Protein AF-A0A7X8DHR1-F1 (afdb_monomer_lite)

Radius of gyration: 17.08 Å; chains: 1; bounding box: 37×37×47 Å

Structure (mmCIF, N/CA/C/O backbone):
data_AF-A0A7X8DHR1-F1
#
_entry.id   AF-A0A7X8DHR1-F1
#
loop_
_atom_site.group_PDB
_atom_site.id
_atom_site.type_symbol
_atom_site.label_atom_id
_atom_site.label_alt_id
_atom_site.label_comp_id
_atom_site.label_asym_id
_atom_site.label_entity_id
_atom_site.label_seq_id
_atom_site.pdbx_PDB_ins_code
_atom_site.Cartn_x
_atom_site.Cartn_y
_atom_site.Cartn_z
_atom_site.occupancy
_atom_site.B_iso_or_equiv
_atom_site.auth_seq_id
_atom_site.auth_comp_id
_atom_site.auth_asym_id
_atom_site.auth_atom_id
_atom_site.pdbx_PDB_model_num
ATOM 1 N N . MET A 1 1 ? -16.867 1.003 23.645 1.00 51.78 1 MET A N 1
ATOM 2 C CA . MET A 1 1 ? -16.605 -0.389 23.219 1.00 51.78 1 MET A CA 1
ATOM 3 C C . MET A 1 1 ? -15.273 -0.806 23.824 1.00 51.78 1 MET A C 1
ATOM 5 O O . MET A 1 1 ? -14.310 -0.065 23.687 1.00 51.78 1 MET A O 1
ATOM 9 N N . ARG A 1 2 ? -15.231 -1.893 24.604 1.00 53.75 2 ARG A N 1
ATOM 10 C CA . ARG A 1 2 ? -13.997 -2.380 25.245 1.00 53.75 2 ARG A CA 1
ATOM 11 C C . ARG A 1 2 ? -13.163 -3.045 24.141 1.00 53.75 2 ARG A C 1
ATOM 13 O O . ARG A 1 2 ? -13.585 -4.068 23.616 1.00 53.75 2 ARG A O 1
ATOM 20 N N . ASN A 1 3 ? -12.045 -2.438 23.736 1.00 61.38 3 ASN A N 1
ATOM 21 C CA . ASN A 1 3 ? -11.184 -2.977 22.678 1.00 61.38 3 ASN A CA 1
ATOM 22 C C . ASN A 1 3 ? -10.513 -4.265 23.162 1.00 61.38 3 ASN A C 1
ATOM 24 O O . ASN A 1 3 ? -9.449 -4.227 23.773 1.00 61.38 3 ASN A O 1
ATOM 28 N N . VAL A 1 4 ? -11.136 -5.409 22.885 1.00 64.69 4 VAL A N 1
ATOM 29 C CA . VAL A 1 4 ? -10.635 -6.738 23.273 1.00 64.69 4 VAL A CA 1
ATOM 30 C C . VAL A 1 4 ? -9.245 -7.006 22.665 1.00 64.69 4 VAL A C 1
ATOM 32 O O . VAL A 1 4 ? -8.397 -7.643 23.289 1.00 64.69 4 VAL A O 1
ATOM 35 N N . PHE A 1 5 ? -8.961 -6.403 21.506 1.00 60.59 5 PHE A N 1
ATOM 36 C CA . PHE A 1 5 ? -7.660 -6.437 20.830 1.00 60.59 5 PHE A CA 1
ATOM 37 C C . PHE A 1 5 ? -6.562 -5.576 21.485 1.00 60.59 5 PHE A C 1
ATOM 39 O O . PHE A 1 5 ? -5.390 -5.791 21.202 1.00 60.59 5 PHE A O 1
ATOM 46 N N . ALA A 1 6 ? -6.901 -4.637 22.380 1.00 65.38 6 ALA A N 1
ATOM 47 C CA . ALA A 1 6 ? -5.923 -3.784 23.075 1.00 65.38 6 ALA A CA 1
ATOM 48 C C . ALA A 1 6 ? -5.381 -4.410 24.377 1.00 65.38 6 ALA A C 1
ATOM 50 O O . ALA A 1 6 ? -4.590 -3.799 25.095 1.00 65.38 6 ALA A O 1
ATOM 51 N N . THR A 1 7 ? -5.810 -5.629 24.707 1.00 81.12 7 THR A N 1
ATOM 52 C CA . THR A 1 7 ? -5.303 -6.393 25.854 1.00 81.12 7 THR A CA 1
ATOM 53 C C . THR A 1 7 ? -3.904 -6.941 25.541 1.00 81.12 7 THR A C 1
ATOM 55 O O . THR A 1 7 ? -3.625 -7.253 24.387 1.00 81.12 7 THR A O 1
ATOM 58 N N . LYS A 1 8 ? -3.033 -7.142 26.545 1.00 81.06 8 LYS A N 1
ATOM 59 C CA . LYS A 1 8 ? -1.665 -7.688 26.350 1.00 81.06 8 LYS A CA 1
ATOM 60 C C . LYS A 1 8 ? -1.637 -8.949 25.473 1.00 81.06 8 LYS A C 1
ATOM 62 O O . LYS A 1 8 ? -0.854 -9.031 24.535 1.00 81.06 8 LYS A O 1
ATOM 67 N N . TRP A 1 9 ? -2.553 -9.882 25.727 1.00 82.44 9 TRP A N 1
ATOM 68 C CA . TRP A 1 9 ? -2.725 -11.094 24.920 1.00 82.44 9 TRP A CA 1
ATOM 69 C C . TRP A 1 9 ? -3.269 -10.824 23.510 1.00 82.44 9 TRP A C 1
ATOM 71 O O . TRP A 1 9 ? -2.851 -11.480 22.562 1.00 82.44 9 TRP A O 1
ATOM 81 N N . GLY A 1 10 ? -4.149 -9.831 23.350 1.00 81.56 10 GLY A N 1
ATOM 82 C CA . GLY A 1 10 ? -4.677 -9.418 22.047 1.00 81.56 10 GLY A CA 1
ATOM 83 C C . GLY A 1 10 ? -3.593 -8.849 21.131 1.00 81.56 10 GLY A C 1
ATOM 84 O O . GLY A 1 10 ? -3.518 -9.233 19.968 1.00 81.56 10 GLY A O 1
ATOM 85 N N . ILE A 1 11 ? -2.695 -8.019 21.670 1.00 84.69 11 ILE A N 1
ATOM 86 C CA . ILE A 1 11 ? -1.562 -7.452 20.920 1.00 84.69 11 ILE A CA 1
ATOM 87 C C . ILE A 1 11 ? -0.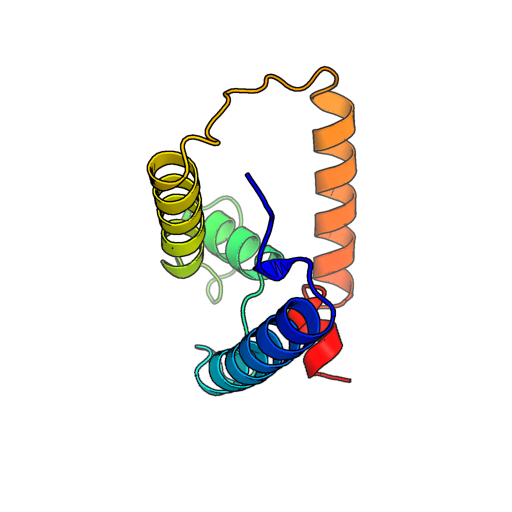610 -8.562 20.449 1.00 84.69 11 ILE A C 1
ATOM 89 O O . ILE A 1 11 ? -0.187 -8.551 19.295 1.00 84.69 11 ILE A O 1
ATOM 93 N N . ILE A 1 12 ? -0.312 -9.542 21.311 1.00 85.31 12 ILE A N 1
ATOM 94 C CA . ILE A 1 12 ? 0.571 -10.672 20.975 1.00 85.31 12 ILE A CA 1
ATOM 95 C C . ILE A 1 12 ? -0.030 -11.519 19.847 1.00 85.31 12 ILE A C 1
ATOM 97 O O . ILE A 1 12 ? 0.655 -11.808 18.869 1.00 85.31 12 ILE A O 1
ATOM 101 N N . ILE A 1 13 ? -1.315 -11.875 19.943 1.00 87.06 13 ILE A N 1
ATOM 102 C CA . ILE A 1 13 ? -1.996 -12.681 18.919 1.00 87.06 13 ILE A CA 1
ATOM 103 C C . ILE A 1 13 ? -2.026 -11.939 17.579 1.00 87.06 13 ILE A C 1
ATOM 105 O O . ILE A 1 13 ? -1.688 -12.520 16.551 1.00 87.06 13 ILE A O 1
ATOM 109 N N . VAL A 1 14 ? -2.371 -10.649 17.583 1.00 85.31 14 VAL A N 1
ATOM 110 C CA . VAL A 1 14 ? -2.388 -9.829 16.363 1.00 85.31 14 VAL A CA 1
ATOM 111 C C . VAL A 1 14 ? -0.987 -9.731 15.752 1.00 85.31 14 VAL A C 1
ATOM 113 O O . VAL A 1 14 ? -0.847 -9.886 14.542 1.00 85.31 14 VAL A O 1
ATOM 116 N N . GLY A 1 15 ? 0.054 -9.550 16.570 1.00 83.44 15 GLY A N 1
ATOM 117 C CA . GLY A 1 15 ? 1.443 -9.532 16.109 1.00 83.44 15 GLY A CA 1
ATOM 118 C C . GLY A 1 15 ? 1.868 -10.841 15.437 1.00 83.44 15 GLY A C 1
ATOM 119 O O . GLY A 1 15 ? 2.449 -10.807 14.354 1.00 83.44 15 GLY A O 1
ATOM 120 N N . ILE A 1 16 ? 1.518 -11.990 16.025 1.00 87.06 16 ILE A N 1
ATOM 121 C CA . ILE A 1 16 ? 1.803 -13.315 15.450 1.00 87.06 16 ILE A CA 1
ATOM 122 C C . ILE A 1 16 ? 1.063 -13.501 14.121 1.00 87.06 16 ILE A C 1
ATOM 124 O O . ILE A 1 16 ? 1.669 -13.904 13.131 1.00 87.06 16 ILE A O 1
ATOM 128 N N . VAL A 1 17 ? -0.230 -13.170 14.074 1.00 87.31 17 VAL A N 1
ATOM 129 C CA . VAL A 1 17 ? -1.043 -13.295 12.855 1.00 87.31 17 VAL A CA 1
ATOM 130 C C . VAL A 1 17 ? -0.482 -12.420 11.734 1.00 87.31 17 VAL A C 1
ATOM 132 O O . VAL A 1 17 ? -0.317 -12.897 10.613 1.00 87.31 17 VAL A O 1
ATOM 135 N N . ILE A 1 18 ? -0.136 -11.164 12.034 1.00 83.38 18 ILE A N 1
ATOM 136 C CA . ILE A 1 18 ? 0.457 -10.245 11.058 1.00 83.38 18 ILE A CA 1
ATOM 137 C C . ILE A 1 18 ? 1.825 -10.757 10.597 1.00 83.38 18 ILE A C 1
ATOM 139 O O . ILE A 1 18 ? 2.087 -10.743 9.399 1.00 83.38 18 ILE A O 1
ATOM 143 N N . GLY A 1 19 ? 2.675 -11.243 11.506 1.00 81.88 19 GLY A N 1
ATOM 144 C CA . GLY A 1 19 ? 4.005 -11.763 11.177 1.00 81.88 19 GLY A CA 1
ATOM 145 C C . GLY A 1 19 ? 3.975 -13.013 10.292 1.00 81.88 19 GLY A C 1
ATOM 146 O O . GLY A 1 19 ? 4.736 -13.102 9.331 1.00 81.88 19 GLY A O 1
ATOM 147 N N . ILE A 1 20 ? 3.061 -13.953 10.557 1.00 84.94 20 ILE A N 1
ATOM 148 C CA . ILE A 1 20 ? 2.877 -15.151 9.720 1.00 84.94 20 ILE A CA 1
ATOM 149 C C . ILE A 1 20 ? 2.309 -14.766 8.351 1.00 84.94 20 ILE A C 1
ATOM 151 O O . ILE A 1 20 ? 2.804 -15.218 7.322 1.00 84.94 20 ILE A O 1
ATOM 155 N N . MET A 1 21 ? 1.300 -13.892 8.316 1.00 80.19 21 MET A N 1
ATOM 156 C CA . MET A 1 21 ? 0.738 -13.404 7.054 1.00 80.19 21 MET A CA 1
ATOM 157 C C . MET A 1 21 ? 1.772 -12.641 6.219 1.00 80.19 21 MET A C 1
ATOM 159 O O . MET A 1 21 ? 1.779 -12.768 4.997 1.00 80.19 21 MET A O 1
ATOM 163 N N . ALA A 1 22 ? 2.660 -11.878 6.865 1.00 74.38 22 ALA A N 1
ATOM 164 C CA . ALA A 1 22 ? 3.735 -11.127 6.222 1.00 74.38 22 ALA A CA 1
ATOM 165 C C . ALA A 1 22 ? 4.669 -12.016 5.408 1.00 74.38 22 ALA A C 1
ATOM 167 O O . ALA A 1 22 ? 4.939 -11.730 4.239 1.00 74.38 22 ALA A O 1
ATOM 168 N N . SER A 1 23 ? 5.164 -13.077 6.044 1.00 76.94 23 SER A N 1
ATOM 169 C CA . SER A 1 23 ? 6.128 -13.996 5.453 1.00 76.94 23 SER A CA 1
ATOM 170 C C . SER A 1 23 ? 5.480 -14.853 4.369 1.00 76.94 23 SER A C 1
ATOM 172 O O . SER A 1 23 ? 6.061 -15.008 3.293 1.00 76.94 23 SER A O 1
ATOM 174 N N . LEU A 1 24 ? 4.244 -15.319 4.587 1.00 77.31 24 LEU A N 1
ATOM 175 C CA . LEU A 1 24 ? 3.503 -16.083 3.581 1.00 77.31 24 LEU A CA 1
ATOM 176 C C . LEU A 1 24 ? 3.247 -15.264 2.309 1.00 77.31 24 LEU A C 1
ATOM 178 O O . LEU A 1 24 ? 3.461 -15.760 1.205 1.00 77.31 24 LEU A O 1
ATOM 182 N N . LEU A 1 25 ? 2.835 -13.997 2.442 1.00 73.12 25 LEU A N 1
ATOM 183 C CA . LEU A 1 25 ? 2.578 -13.140 1.278 1.00 73.12 25 LEU A CA 1
ATOM 184 C C . LEU A 1 25 ? 3.847 -12.761 0.514 1.00 73.12 25 LEU A C 1
ATOM 186 O O . LEU A 1 25 ? 3.782 -12.528 -0.689 1.00 73.12 25 LEU A O 1
ATOM 190 N N . GLN A 1 26 ? 4.993 -12.686 1.190 1.00 69.88 26 GLN A N 1
ATOM 191 C CA . GLN A 1 26 ? 6.283 -12.477 0.533 1.00 69.88 26 GLN A CA 1
ATOM 192 C C . GLN A 1 26 ? 6.687 -13.713 -0.290 1.00 69.88 26 GLN A C 1
ATOM 194 O O . GLN A 1 26 ? 7.218 -13.565 -1.394 1.00 69.88 26 GLN A O 1
ATOM 199 N N . TYR A 1 27 ? 6.404 -14.917 0.226 1.00 69.25 27 TYR A N 1
ATOM 200 C CA . TYR A 1 27 ? 6.668 -16.186 -0.456 1.00 69.25 27 TYR A CA 1
ATOM 201 C C . TYR A 1 27 ? 5.748 -16.401 -1.667 1.00 69.25 27 TYR A C 1
ATOM 203 O O . TYR A 1 27 ? 6.216 -16.786 -2.734 1.00 69.25 27 TYR A O 1
ATOM 211 N N . TRP A 1 28 ? 4.457 -16.081 -1.536 1.00 70.75 28 TRP A N 1
ATOM 212 C CA . TRP A 1 28 ? 3.472 -16.151 -2.629 1.00 70.75 28 TRP A CA 1
ATOM 213 C C . TRP A 1 28 ? 3.397 -14.885 -3.498 1.00 70.75 28 TRP A C 1
ATOM 215 O O . TRP A 1 28 ? 2.511 -14.761 -4.344 1.00 70.75 28 TRP A O 1
ATOM 225 N N . GLY A 1 29 ? 4.312 -13.932 -3.310 1.00 67.25 29 GLY A N 1
ATOM 226 C CA . GLY A 1 29 ? 4.370 -12.711 -4.107 1.00 67.25 29 GLY A CA 1
ATOM 227 C C . GLY A 1 29 ? 4.698 -12.992 -5.578 1.00 67.25 29 GLY A C 1
ATOM 228 O O . GLY A 1 29 ? 5.544 -13.827 -5.888 1.00 67.25 29 GLY A O 1
ATOM 229 N N . ASN A 1 30 ? 4.048 -12.269 -6.495 1.00 61.94 30 ASN A N 1
ATOM 230 C CA . ASN A 1 30 ? 4.263 -12.375 -7.944 1.00 61.94 30 ASN A CA 1
ATOM 231 C C . ASN A 1 30 ? 4.844 -11.066 -8.517 1.00 61.94 30 ASN A C 1
ATOM 233 O O . ASN A 1 30 ? 4.058 -10.213 -8.928 1.00 61.94 30 ASN A O 1
ATOM 237 N N . PRO A 1 31 ? 6.168 -10.811 -8.532 1.00 69.06 31 PRO A N 1
ATOM 238 C CA . PRO A 1 31 ? 7.305 -11.741 -8.535 1.00 69.06 31 PRO A CA 1
ATOM 239 C C . PRO A 1 31 ? 7.769 -12.235 -7.156 1.00 69.06 31 PRO A C 1
ATOM 241 O O . PRO A 1 31 ? 7.546 -11.575 -6.141 1.00 69.06 31 PRO A O 1
ATOM 244 N N . ALA A 1 32 ? 8.471 -13.375 -7.138 1.00 59.94 32 ALA A N 1
ATOM 245 C CA . ALA A 1 32 ? 8.999 -13.990 -5.919 1.00 59.94 32 ALA A CA 1
ATOM 246 C C . ALA A 1 32 ? 9.862 -12.992 -5.121 1.00 59.94 32 ALA A C 1
ATOM 248 O O . ALA A 1 32 ? 10.696 -12.283 -5.691 1.00 59.94 32 ALA A O 1
ATOM 249 N N . ASN A 1 33 ? 9.659 -12.926 -3.799 1.00 63.22 33 ASN A N 1
ATOM 250 C CA . ASN A 1 33 ? 10.290 -11.956 -2.889 1.00 63.22 33 ASN A CA 1
ATOM 251 C C . ASN A 1 33 ? 9.808 -10.489 -3.046 1.00 63.22 33 ASN A C 1
ATOM 253 O O . ASN A 1 33 ? 10.474 -9.535 -2.625 1.00 63.22 33 ASN A O 1
ATOM 257 N N . MET A 1 34 ? 8.639 -10.289 -3.660 1.00 65.31 34 MET A N 1
ATOM 258 C CA . MET A 1 34 ? 7.917 -9.016 -3.696 1.00 65.31 34 MET A CA 1
ATOM 259 C C . MET A 1 34 ? 6.621 -9.161 -2.896 1.00 65.31 34 MET A C 1
ATOM 261 O O . MET A 1 34 ? 5.577 -9.484 -3.455 1.00 65.31 34 MET A O 1
ATOM 265 N N . GLY A 1 35 ? 6.682 -8.941 -1.578 1.00 65.88 35 GLY A N 1
ATOM 266 C CA . GLY A 1 35 ? 5.480 -8.833 -0.743 1.00 65.88 35 GLY A CA 1
ATOM 267 C C . GLY A 1 35 ? 4.658 -7.580 -1.062 1.00 65.88 35 GLY A C 1
ATOM 268 O O . GLY A 1 35 ? 4.817 -6.955 -2.113 1.00 65.88 35 GLY A O 1
ATOM 269 N N . ILE A 1 36 ? 3.779 -7.172 -0.140 1.00 71.75 36 ILE A N 1
ATOM 270 C CA . ILE A 1 36 ? 2.896 -6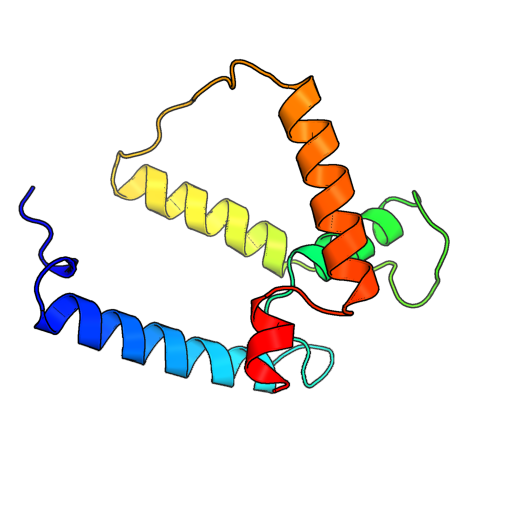.008 -0.335 1.00 71.75 36 ILE A CA 1
ATOM 271 C C . ILE A 1 36 ? 3.729 -4.722 -0.393 1.00 71.75 36 ILE A C 1
ATOM 273 O O . ILE A 1 36 ? 4.101 -4.139 0.628 1.00 71.75 36 ILE A O 1
ATOM 277 N N . CYS A 1 37 ? 4.015 -4.254 -1.606 1.00 77.06 37 CYS A N 1
ATOM 278 C CA . CYS A 1 37 ? 4.761 -3.028 -1.837 1.00 77.06 37 CYS A CA 1
ATOM 279 C C . CYS A 1 37 ? 3.889 -1.973 -2.496 1.00 77.06 37 CYS A C 1
ATOM 281 O O . CYS A 1 37 ? 3.865 -1.846 -3.716 1.00 77.06 37 CYS A O 1
ATOM 283 N N . VAL A 1 38 ? 3.222 -1.166 -1.669 1.00 79.69 38 VAL A N 1
ATOM 284 C CA . VAL A 1 38 ? 2.341 -0.089 -2.143 1.00 79.69 38 VAL A CA 1
ATOM 285 C C . VAL A 1 38 ? 3.088 0.898 -3.048 1.00 79.69 38 VAL A C 1
ATOM 287 O O . VAL A 1 38 ? 2.542 1.318 -4.060 1.00 79.69 38 VAL A O 1
ATOM 290 N N . ALA A 1 39 ? 4.358 1.202 -2.755 1.00 81.44 39 ALA A N 1
ATOM 291 C CA . ALA A 1 39 ? 5.180 2.071 -3.598 1.00 81.44 39 ALA A CA 1
ATOM 292 C C . ALA A 1 39 ? 5.438 1.465 -4.990 1.00 81.44 39 ALA A C 1
ATOM 294 O O . ALA A 1 39 ? 5.221 2.119 -6.006 1.00 81.44 39 ALA A O 1
ATOM 295 N N . CYS A 1 40 ? 5.852 0.196 -5.068 1.00 79.00 40 CYS A N 1
ATOM 296 C CA . CYS A 1 40 ? 6.058 -0.450 -6.364 1.00 79.00 40 CYS A CA 1
ATOM 297 C C . CYS A 1 40 ? 4.740 -0.663 -7.112 1.00 79.00 40 CYS A C 1
ATOM 299 O O . CYS A 1 40 ? 4.719 -0.487 -8.319 1.00 79.00 40 CYS A O 1
ATOM 301 N N . PHE A 1 41 ? 3.640 -0.969 -6.422 1.00 81.06 41 PHE A N 1
ATOM 302 C CA . PHE A 1 41 ? 2.336 -1.121 -7.067 1.00 81.06 41 PHE A CA 1
ATOM 303 C C . PHE A 1 41 ? 1.826 0.206 -7.624 1.00 81.06 41 PHE A C 1
ATOM 305 O O . PHE A 1 41 ? 1.315 0.234 -8.735 1.00 81.06 41 PHE A O 1
ATOM 312 N N . LEU A 1 42 ? 2.015 1.319 -6.908 1.00 83.69 42 LEU A N 1
ATOM 313 C CA . LEU A 1 42 ? 1.705 2.649 -7.434 1.00 83.69 42 LEU A CA 1
ATOM 314 C C . LEU A 1 42 ? 2.542 2.962 -8.673 1.00 83.69 42 LEU A C 1
ATOM 316 O O . LEU A 1 42 ? 1.987 3.433 -9.662 1.00 83.69 42 LEU A O 1
ATOM 320 N N . ARG A 1 43 ? 3.843 2.640 -8.661 1.00 83.94 43 ARG A N 1
ATOM 321 C CA . ARG A 1 43 ? 4.675 2.728 -9.865 1.00 83.94 43 ARG A CA 1
ATOM 322 C C . ARG A 1 43 ? 4.063 1.878 -10.980 1.00 83.94 43 ARG A C 1
ATOM 324 O O . ARG A 1 43 ? 3.760 2.425 -12.027 1.00 83.94 43 ARG A O 1
ATOM 331 N N . ASP A 1 44 ? 3.798 0.598 -10.759 1.00 82.44 44 ASP A N 1
ATOM 332 C CA . ASP A 1 44 ? 3.321 -0.295 -11.819 1.00 82.44 44 ASP A CA 1
ATOM 333 C C . ASP A 1 44 ? 1.947 0.152 -12.390 1.00 82.44 44 ASP A C 1
ATOM 335 O O . ASP A 1 44 ? 1.731 0.150 -13.604 1.00 82.44 44 ASP A O 1
ATOM 339 N N . ILE A 1 45 ? 1.057 0.687 -11.542 1.00 84.69 45 ILE A N 1
ATOM 340 C CA . ILE A 1 45 ? -0.212 1.314 -11.952 1.00 84.69 45 ILE A CA 1
ATOM 341 C C . ILE A 1 45 ? 0.038 2.567 -12.799 1.00 84.69 45 ILE A C 1
ATOM 343 O O . ILE A 1 45 ? -0.585 2.727 -13.846 1.00 84.69 45 ILE A O 1
ATOM 347 N N . THR A 1 46 ? 0.964 3.451 -12.407 1.00 84.94 46 THR A N 1
ATOM 348 C CA . THR A 1 46 ? 1.318 4.611 -13.249 1.00 84.94 46 THR A CA 1
ATOM 349 C C . THR A 1 46 ? 1.887 4.197 -14.608 1.00 84.94 46 THR A C 1
ATOM 351 O O . THR A 1 46 ? 1.733 4.931 -15.583 1.00 84.94 46 THR A O 1
ATOM 354 N N . GLY A 1 47 ? 2.508 3.019 -14.696 1.00 83.38 47 GLY A N 1
ATOM 355 C CA . GLY A 1 47 ? 2.989 2.433 -15.949 1.00 83.38 47 GLY A CA 1
ATOM 356 C C . GLY A 1 47 ? 1.847 1.930 -16.815 1.00 83.38 47 GLY A C 1
ATOM 357 O O . GLY A 1 47 ? 1.825 2.209 -18.013 1.00 83.38 47 GLY A O 1
ATOM 358 N N . ALA A 1 48 ? 0.865 1.265 -16.201 1.00 82.44 48 ALA A N 1
ATOM 359 C CA . ALA A 1 48 ? -0.366 0.832 -16.860 1.00 82.44 48 ALA A CA 1
ATOM 360 C C . ALA A 1 48 ? -1.216 2.018 -17.359 1.00 82.44 48 ALA A C 1
ATOM 362 O O . ALA A 1 48 ? -1.832 1.934 -18.416 1.00 82.44 48 ALA A O 1
ATOM 363 N N . LEU A 1 49 ? -1.201 3.145 -16.638 1.00 84.38 49 LEU A N 1
ATOM 364 C CA . LEU A 1 49 ? -1.852 4.400 -17.038 1.00 84.38 49 LEU A CA 1
ATOM 365 C C . LEU A 1 49 ? -1.067 5.188 -18.106 1.00 84.38 49 LEU A C 1
ATOM 367 O O . LEU A 1 49 ? -1.520 6.242 -18.543 1.00 84.38 49 LEU A O 1
ATOM 371 N N . GLY A 1 50 ? 0.112 4.711 -18.523 1.00 81.56 50 GLY A N 1
ATOM 372 C CA . GLY A 1 50 ? 0.917 5.334 -19.578 1.00 81.56 50 GLY A CA 1
ATOM 373 C C . GLY A 1 50 ? 1.704 6.578 -19.152 1.00 81.56 50 GLY A C 1
ATOM 374 O O . GLY A 1 50 ? 2.273 7.253 -20.008 1.00 81.56 50 GLY A O 1
ATOM 375 N N . LEU A 1 51 ? 1.784 6.871 -17.849 1.00 83.25 51 LEU A N 1
ATOM 376 C CA . LEU A 1 51 ? 2.539 8.015 -17.315 1.00 83.25 51 LEU A CA 1
ATOM 377 C C . LEU A 1 51 ? 4.059 7.794 -17.369 1.00 83.25 51 LEU A C 1
ATOM 379 O O . LEU A 1 51 ? 4.825 8.752 -17.318 1.00 83.25 51 LEU A O 1
ATOM 383 N N . HIS A 1 52 ? 4.506 6.544 -17.499 1.00 81.44 52 HIS A N 1
ATOM 384 C CA . HIS A 1 52 ? 5.893 6.206 -17.805 1.00 81.44 52 HIS A CA 1
ATOM 385 C C . HIS A 1 52 ? 5.961 4.968 -18.716 1.00 81.44 52 HIS A C 1
ATOM 387 O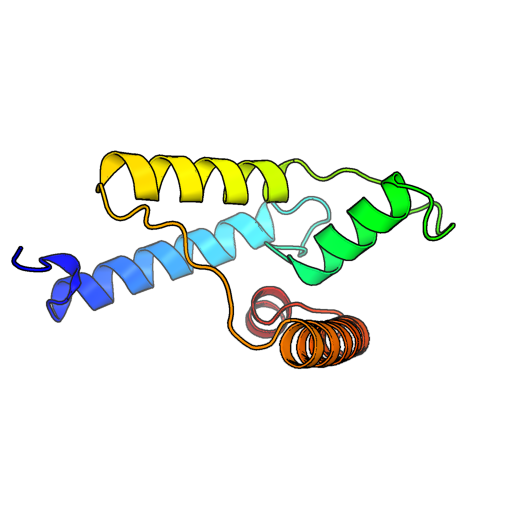 O . HIS A 1 52 ? 5.062 4.126 -18.708 1.00 81.44 52 HIS A O 1
ATOM 393 N N . ARG A 1 53 ? 7.021 4.859 -19.530 1.00 74.06 53 ARG A N 1
ATOM 394 C CA . ARG A 1 53 ? 7.151 3.848 -20.602 1.00 74.06 53 ARG A CA 1
ATOM 395 C C . ARG A 1 53 ? 8.195 2.767 -20.308 1.00 74.06 53 ARG A C 1
ATOM 397 O O . ARG A 1 53 ? 9.053 2.488 -21.139 1.00 74.06 53 ARG A O 1
ATOM 404 N N . ALA A 1 54 ? 8.141 2.168 -19.123 1.00 75.38 54 ALA A N 1
ATOM 405 C CA . ALA A 1 54 ? 8.989 1.023 -18.798 1.00 75.38 54 ALA A CA 1
ATOM 406 C C . ALA A 1 54 ? 8.200 -0.283 -19.039 1.00 75.38 54 ALA A C 1
ATOM 408 O O . ALA A 1 54 ? 7.268 -0.562 -18.287 1.00 75.38 54 ALA A O 1
ATOM 409 N N . PRO A 1 55 ? 8.543 -1.090 -20.061 1.00 65.50 55 PRO A N 1
ATOM 410 C CA . PRO A 1 55 ? 7.682 -2.168 -20.570 1.00 65.50 55 PRO A CA 1
ATOM 411 C C . PRO A 1 55 ? 7.435 -3.310 -19.572 1.00 65.50 55 PRO A C 1
ATOM 413 O O . PRO A 1 55 ? 6.429 -4.000 -19.663 1.00 65.50 55 PRO A O 1
ATOM 416 N N . VAL A 1 56 ? 8.322 -3.500 -18.590 1.00 69.62 56 VAL A N 1
ATOM 417 C CA . VAL A 1 56 ? 8.211 -4.571 -17.580 1.00 69.62 56 VAL A CA 1
ATOM 418 C C . VAL A 1 56 ? 7.221 -4.221 -16.456 1.00 69.62 56 VAL A C 1
ATOM 420 O O . VAL A 1 56 ? 6.769 -5.100 -15.732 1.00 69.62 56 VAL A O 1
ATOM 423 N N . VAL A 1 57 ? 6.871 -2.941 -16.287 1.00 67.88 57 VAL A N 1
ATOM 424 C CA . VAL A 1 57 ? 6.119 -2.426 -15.124 1.00 67.88 57 VAL A CA 1
ATOM 425 C C . VAL A 1 57 ? 4.798 -1.760 -15.523 1.00 67.88 57 VAL A C 1
ATOM 427 O O . VAL A 1 57 ? 4.316 -0.862 -14.846 1.00 67.88 57 VAL A O 1
ATOM 430 N N . GLN A 1 58 ? 4.184 -2.197 -16.623 1.00 74.75 58 GLN A N 1
ATOM 431 C CA . GLN A 1 58 ? 2.867 -1.718 -17.065 1.00 74.75 58 GLN A CA 1
ATOM 432 C C . GLN A 1 58 ? 1.766 -2.705 -16.678 1.00 74.75 58 GLN A C 1
ATOM 434 O O . GLN A 1 58 ? 1.065 -3.246 -17.529 1.00 74.75 58 GLN A O 1
ATOM 439 N N . TYR A 1 59 ? 1.637 -2.977 -15.381 1.00 74.88 59 TYR A N 1
ATOM 440 C CA . TYR A 1 59 ? 0.699 -3.973 -14.875 1.00 74.88 59 TYR A CA 1
ATOM 441 C C . TYR A 1 59 ? -0.206 -3.378 -13.802 1.00 74.88 59 TYR A C 1
ATOM 443 O O . TYR A 1 59 ? 0.259 -2.833 -12.798 1.00 74.88 59 TYR A O 1
ATOM 451 N N . LEU A 1 60 ? -1.518 -3.507 -14.007 1.00 74.69 60 LEU A N 1
ATOM 452 C CA . LEU A 1 60 ? -2.505 -3.115 -13.012 1.00 74.69 60 LEU A CA 1
ATOM 453 C C . LEU A 1 60 ? -2.693 -4.259 -12.015 1.00 74.69 60 LEU A C 1
ATOM 455 O O . LEU A 1 60 ? -3.350 -5.259 -12.291 1.00 74.69 60 LEU A O 1
ATOM 459 N N . ARG A 1 61 ? -2.079 -4.099 -10.848 1.00 77.12 61 ARG A N 1
ATOM 460 C CA . ARG A 1 61 ? -2.000 -5.136 -9.826 1.00 77.12 61 ARG A CA 1
ATOM 461 C C . ARG A 1 61 ? -3.248 -5.097 -8.915 1.00 77.12 61 ARG A C 1
ATOM 463 O O . ARG A 1 61 ? -3.427 -4.095 -8.212 1.00 77.12 61 ARG A O 1
ATOM 470 N N . PRO A 1 62 ? -4.142 -6.112 -8.931 1.00 76.75 62 PRO A N 1
ATOM 471 C CA . PRO A 1 62 ? -5.436 -6.067 -8.230 1.00 76.75 62 PRO A CA 1
ATOM 472 C C . PRO A 1 62 ? -5.321 -5.963 -6.700 1.00 76.75 62 PRO A C 1
ATOM 474 O O . PRO A 1 62 ? -6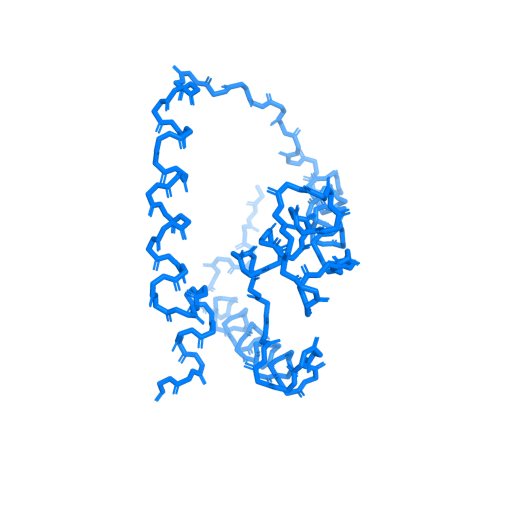.282 -5.580 -6.036 1.00 76.75 62 PRO A O 1
ATOM 477 N N . GLU A 1 63 ? -4.148 -6.232 -6.131 1.00 79.44 63 GLU A N 1
ATOM 478 C CA . GLU A 1 63 ? -3.840 -6.167 -4.704 1.00 79.44 63 GLU A CA 1
ATOM 479 C C . GLU A 1 63 ? -4.177 -4.795 -4.103 1.00 79.44 63 GLU A C 1
ATOM 481 O O . GLU A 1 63 ? -4.787 -4.732 -3.038 1.00 79.44 63 GLU A O 1
ATOM 486 N N . ILE A 1 64 ? -3.845 -3.687 -4.785 1.00 81.62 64 ILE A N 1
ATOM 487 C CA . ILE A 1 64 ? -4.172 -2.331 -4.301 1.00 81.62 64 ILE A CA 1
ATOM 488 C C . ILE A 1 64 ? -5.686 -2.126 -4.236 1.00 81.62 64 ILE A C 1
ATOM 490 O O . ILE A 1 64 ? -6.195 -1.595 -3.250 1.00 81.62 64 ILE A O 1
ATOM 494 N N . ILE A 1 65 ? -6.410 -2.571 -5.263 1.00 83.44 65 ILE A N 1
ATOM 495 C CA . ILE A 1 65 ? -7.870 -2.450 -5.320 1.00 83.44 65 ILE A CA 1
ATOM 496 C C . ILE A 1 65 ? -8.492 -3.282 -4.193 1.00 83.44 65 ILE A C 1
ATOM 498 O O . ILE A 1 65 ? -9.357 -2.788 -3.473 1.00 83.44 65 ILE A O 1
ATOM 502 N N . GLY A 1 66 ? -7.986 -4.498 -3.973 1.00 85.44 66 GLY A N 1
ATOM 503 C CA . GLY A 1 66 ? -8.376 -5.358 -2.858 1.00 85.44 66 GLY A CA 1
ATOM 504 C C . GLY A 1 66 ? -8.137 -4.713 -1.490 1.00 85.44 66 GLY A C 1
ATOM 505 O O . GLY A 1 66 ? -9.026 -4.750 -0.643 1.00 85.44 66 GLY A O 1
ATOM 506 N N . PHE A 1 67 ? -6.993 -4.053 -1.274 1.00 83.94 67 PHE A N 1
ATOM 507 C CA . PHE A 1 67 ? -6.722 -3.324 -0.027 1.00 83.94 67 PHE A CA 1
ATOM 508 C C . PHE A 1 67 ? -7.681 -2.158 0.197 1.00 83.94 67 PHE A C 1
ATOM 510 O O . PHE A 1 67 ? -8.185 -1.971 1.307 1.00 83.94 67 PHE A O 1
ATOM 517 N N . VAL A 1 68 ? -7.945 -1.370 -0.844 1.00 87.81 68 VAL A N 1
ATOM 518 C CA . VAL A 1 68 ? -8.839 -0.211 -0.748 1.00 87.81 68 VAL A CA 1
ATOM 519 C C . VAL A 1 68 ? -10.278 -0.664 -0.494 1.00 87.81 68 VAL A C 1
ATOM 521 O O . VAL A 1 68 ? -10.909 -0.182 0.444 1.00 87.81 68 VAL A O 1
ATOM 524 N N . LEU A 1 69 ? -10.786 -1.636 -1.255 1.00 88.75 69 LEU A N 1
ATOM 525 C CA . LEU A 1 69 ? -12.140 -2.164 -1.069 1.00 88.75 69 LEU A CA 1
ATOM 526 C C . LEU A 1 69 ? -12.293 -2.925 0.253 1.00 88.75 69 LEU A C 1
ATOM 528 O O . LEU A 1 69 ? -13.305 -2.769 0.932 1.00 88.75 69 LEU A O 1
ATOM 532 N N . GLY A 1 70 ? -11.285 -3.700 0.656 1.00 88.44 70 GLY A N 1
ATOM 533 C CA . GLY A 1 70 ? -11.285 -4.431 1.923 1.00 88.44 70 GLY A CA 1
ATOM 534 C C . GLY A 1 70 ? -11.268 -3.501 3.136 1.00 88.44 70 GLY A C 1
ATOM 535 O O . GLY A 1 70 ? -12.057 -3.682 4.062 1.00 88.44 70 GLY A O 1
ATOM 536 N N . SER A 1 71 ? -10.428 -2.460 3.117 1.00 86.44 71 SER A N 1
ATOM 537 C CA . SER A 1 71 ? -10.402 -1.449 4.185 1.00 86.44 71 SER A CA 1
ATOM 538 C C . SER A 1 71 ? -11.688 -0.626 4.233 1.00 86.44 71 SER A C 1
ATOM 540 O O . SER A 1 71 ? -12.192 -0.347 5.320 1.00 86.44 71 SER A O 1
ATOM 542 N N . PHE A 1 72 ? -12.270 -0.306 3.075 1.00 88.62 72 PHE A N 1
ATOM 543 C CA . PHE A 1 72 ? -13.574 0.343 2.996 1.00 88.62 72 PHE A CA 1
ATOM 544 C C . PHE A 1 72 ? -14.691 -0.541 3.571 1.00 88.62 72 PHE A C 1
ATOM 546 O O . PHE A 1 72 ? -15.465 -0.080 4.411 1.00 88.62 72 PHE A O 1
ATOM 553 N N . GLY A 1 73 ? -14.739 -1.822 3.190 1.00 90.31 73 GLY A N 1
ATOM 554 C CA . GLY A 1 73 ? -15.712 -2.788 3.702 1.00 90.31 73 GLY A CA 1
ATOM 555 C C . GLY A 1 73 ? -15.602 -2.987 5.215 1.00 90.31 73 GLY A C 1
ATOM 556 O O . GLY A 1 73 ? -16.613 -2.949 5.918 1.00 90.31 73 GLY A O 1
ATOM 557 N N . ALA A 1 74 ? -14.378 -3.102 5.739 1.00 87.88 74 ALA A N 1
ATOM 558 C CA . ALA A 1 74 ? -14.137 -3.170 7.178 1.00 87.88 74 ALA A CA 1
ATOM 559 C C . ALA A 1 74 ? -14.612 -1.893 7.894 1.00 87.88 74 ALA A C 1
ATOM 561 O O . ALA A 1 74 ? -15.373 -1.974 8.859 1.00 87.88 74 ALA A O 1
ATOM 562 N N . ALA A 1 75 ? -14.240 -0.710 7.396 1.00 87.75 75 ALA A N 1
ATOM 563 C CA . ALA A 1 75 ? -14.647 0.565 7.988 1.00 87.75 75 ALA A CA 1
ATOM 564 C C . ALA A 1 75 ? -16.175 0.757 7.991 1.00 87.75 75 ALA A C 1
ATOM 566 O O . ALA A 1 75 ? -16.724 1.334 8.935 1.00 87.75 75 ALA A O 1
ATOM 567 N N . TYR A 1 76 ? -16.866 0.259 6.961 1.00 87.94 76 TYR A N 1
ATOM 568 C CA . TYR A 1 76 ? -18.324 0.287 6.887 1.00 87.94 76 TYR A CA 1
ATOM 569 C C . TYR A 1 76 ? -18.966 -0.679 7.893 1.00 87.94 76 TYR A C 1
ATOM 571 O O . TYR A 1 76 ? -19.861 -0.283 8.639 1.00 87.94 76 TYR A O 1
ATOM 579 N N . MET A 1 77 ? -18.466 -1.917 7.982 1.00 89.06 77 MET A N 1
ATOM 580 C CA . MET A 1 77 ? -18.989 -2.941 8.895 1.00 89.06 77 MET A CA 1
ATOM 581 C C . MET A 1 77 ? -18.826 -2.547 10.372 1.00 89.06 77 MET A C 1
ATOM 583 O O . MET A 1 77 ? -19.742 -2.746 11.169 1.00 89.06 77 MET A O 1
ATOM 587 N N . PHE A 1 78 ? -17.701 -1.919 10.730 1.00 87.12 78 PHE A N 1
ATOM 588 C CA . PHE A 1 78 ? -17.456 -1.401 12.081 1.00 87.12 78 PHE A CA 1
ATOM 589 C C . PHE A 1 78 ? -18.064 -0.007 12.333 1.00 87.12 78 PHE A C 1
ATOM 591 O O . PHE A 1 78 ? -17.934 0.526 13.433 1.00 87.12 78 PHE A O 1
ATOM 598 N N . LYS A 1 79 ? -18.770 0.578 11.350 1.00 83.38 79 LYS A N 1
ATOM 599 C CA . LYS A 1 79 ? -19.374 1.926 11.415 1.00 83.38 79 LYS A CA 1
ATOM 600 C C . LYS A 1 79 ? -18.375 3.034 11.796 1.00 83.38 79 LYS A C 1
ATOM 602 O O . LYS A 1 79 ? -18.753 4.052 12.376 1.00 83.38 79 LYS A O 1
ATOM 607 N N . GLU A 1 80 ? -17.102 2.858 11.451 1.00 84.06 80 GLU A N 1
ATOM 608 C CA . GLU A 1 80 ? -16.026 3.828 11.708 1.00 84.06 80 GLU A CA 1
ATOM 609 C C . GLU A 1 80 ? -15.762 4.752 10.512 1.00 84.06 80 GLU A C 1
ATOM 611 O O . GLU A 1 80 ? -14.954 5.681 10.597 1.00 84.06 80 GLU A O 1
ATOM 616 N N . PHE A 1 81 ? -16.462 4.537 9.395 1.00 83.88 81 PHE A N 1
ATOM 617 C CA . PHE A 1 81 ? -16.334 5.370 8.209 1.00 83.88 81 PHE A CA 1
ATOM 618 C C . PHE A 1 81 ? -16.762 6.818 8.495 1.00 83.88 81 PHE A C 1
ATOM 620 O O . PHE A 1 81 ? -17.939 7.120 8.696 1.00 83.88 81 PHE A O 1
ATOM 627 N N . ARG A 1 82 ? -15.789 7.735 8.496 1.00 81.69 82 ARG A N 1
ATOM 628 C CA . ARG A 1 82 ? -16.016 9.181 8.589 1.00 81.69 82 ARG A CA 1
ATOM 629 C C . ARG A 1 82 ? -15.280 9.887 7.450 1.00 81.69 82 ARG A C 1
ATOM 631 O O . ARG A 1 82 ? -14.047 9.886 7.467 1.00 81.69 82 ARG A O 1
ATOM 638 N N . PRO A 1 83 ? -15.984 10.516 6.492 1.00 80.62 83 PRO A N 1
ATOM 639 C CA . PRO A 1 83 ? -15.333 11.294 5.447 1.00 80.62 83 PRO A CA 1
ATOM 640 C C . PRO A 1 83 ? -14.650 12.508 6.085 1.00 80.62 83 PRO A C 1
ATOM 642 O O . PRO A 1 83 ? -15.300 13.362 6.686 1.00 80.62 83 PRO A O 1
ATOM 645 N N . ARG A 1 84 ? -13.319 12.566 6.005 1.00 80.94 84 ARG A N 1
ATOM 646 C CA . ARG A 1 84 ? -12.517 13.693 6.499 1.00 80.94 84 ARG A CA 1
ATOM 647 C C . ARG A 1 84 ? -11.855 14.390 5.321 1.00 80.94 84 ARG A C 1
ATOM 649 O O . ARG A 1 84 ? -11.121 13.752 4.570 1.00 80.94 84 ARG A O 1
ATOM 656 N N . LEU A 1 85 ? -12.056 15.699 5.206 1.00 74.25 85 LEU A N 1
ATOM 657 C CA . LEU A 1 85 ? -11.269 16.538 4.305 1.00 74.25 85 LEU A CA 1
ATOM 658 C C . LEU A 1 85 ? -9.976 16.963 5.020 1.00 74.25 85 LEU A C 1
ATOM 660 O O . LEU A 1 85 ? -9.998 17.322 6.196 1.00 74.25 85 LEU A O 1
ATOM 664 N N . GLY A 1 86 ? -8.833 16.877 4.340 1.00 74.06 86 GLY A N 1
ATOM 665 C CA . GLY A 1 86 ? -7.545 17.286 4.907 1.00 74.06 86 GLY A CA 1
ATOM 666 C C . GLY A 1 86 ? -7.314 18.791 4.784 1.00 74.06 86 GLY A C 1
ATOM 667 O O . GLY A 1 86 ? -7.508 19.346 3.710 1.00 74.06 86 GLY A O 1
ATOM 668 N N . SER A 1 87 ? -6.826 19.433 5.846 1.00 72.62 87 SER A N 1
ATOM 669 C CA . SER A 1 87 ? -6.606 20.888 5.917 1.00 72.62 87 SER A CA 1
ATOM 670 C C . SER A 1 87 ? -5.302 21.404 5.277 1.00 72.62 87 SER A C 1
ATOM 672 O O . SER A 1 87 ? -4.980 22.575 5.423 1.00 72.62 87 SER A O 1
ATOM 674 N N . ALA A 1 88 ? -4.545 20.582 4.541 1.00 83.69 88 ALA A N 1
ATOM 675 C CA . ALA A 1 88 ? -3.315 21.014 3.860 1.00 83.69 88 ALA A CA 1
ATOM 676 C C . ALA A 1 88 ? -2.968 20.097 2.665 1.00 83.69 88 ALA A C 1
ATOM 678 O O . ALA A 1 88 ? -2.093 19.232 2.779 1.00 83.69 88 ALA A O 1
ATOM 679 N N . PRO A 1 89 ? -3.657 20.232 1.516 1.00 86.06 89 PRO A N 1
ATOM 680 C CA . PRO A 1 89 ? -3.466 19.343 0.367 1.00 86.06 89 PRO A CA 1
ATOM 681 C C . PRO A 1 89 ? -2.050 19.425 -0.224 1.00 86.06 89 PRO A C 1
ATOM 683 O O . PRO A 1 89 ? -1.445 18.393 -0.503 1.00 86.06 89 PRO A O 1
ATOM 686 N N . ILE A 1 90 ? -1.488 20.633 -0.338 1.00 89.88 90 ILE A N 1
ATOM 687 C CA . ILE A 1 90 ? -0.153 20.864 -0.915 1.00 89.88 90 ILE A CA 1
ATOM 688 C C . ILE A 1 90 ? 0.945 20.202 -0.081 1.00 89.88 90 ILE A C 1
ATOM 690 O O . ILE A 1 90 ? 1.769 19.471 -0.621 1.00 89.88 90 ILE A O 1
ATOM 694 N N . VAL A 1 91 ? 0.927 20.385 1.242 1.00 90.56 91 VAL A N 1
ATOM 695 C CA . VAL A 1 91 ? 1.940 19.793 2.132 1.00 90.56 91 VAL A CA 1
ATOM 696 C C . VAL A 1 91 ? 1.911 18.266 2.043 1.00 90.56 91 VAL A C 1
ATOM 698 O O . VAL A 1 91 ? 2.955 17.631 1.944 1.00 90.56 91 VAL A O 1
ATOM 701 N N . ARG A 1 92 ? 0.716 17.663 2.013 1.00 88.81 92 ARG A N 1
ATOM 702 C CA . ARG A 1 92 ? 0.563 16.208 1.866 1.00 88.81 92 ARG A CA 1
ATOM 703 C C . ARG A 1 92 ? 1.057 15.697 0.521 1.00 88.81 92 ARG A C 1
ATOM 705 O O . ARG A 1 92 ? 1.683 14.644 0.479 1.00 88.81 92 ARG A O 1
ATOM 712 N N . PHE A 1 93 ? 0.788 16.433 -0.552 1.00 88.50 93 PHE A N 1
ATOM 713 C CA . PHE A 1 93 ? 1.280 16.089 -1.879 1.00 88.50 93 PHE A CA 1
ATOM 714 C C . PHE A 1 93 ? 2.812 16.096 -1.920 1.00 88.50 93 PHE A C 1
ATOM 716 O O . PHE A 1 93 ? 3.420 15.113 -2.338 1.00 88.50 93 PHE A O 1
ATOM 723 N N . VAL A 1 94 ? 3.435 17.158 -1.402 1.00 93.44 94 VAL A N 1
ATOM 724 C CA . VAL A 1 94 ? 4.897 17.290 -1.340 1.00 93.44 94 VAL A CA 1
ATOM 725 C C . VAL A 1 94 ? 5.515 16.184 -0.476 1.00 93.44 94 VAL A C 1
ATOM 727 O O . VAL A 1 94 ? 6.446 15.514 -0.917 1.00 93.44 94 VAL A O 1
ATOM 730 N N . LEU A 1 95 ? 4.963 15.920 0.714 1.00 89.88 95 LEU A N 1
ATOM 731 C CA . LEU A 1 95 ? 5.413 14.818 1.575 1.00 89.88 95 LEU A CA 1
ATOM 732 C C . LEU A 1 95 ? 5.265 13.450 0.893 1.00 89.88 95 LEU A C 1
ATOM 734 O O . LEU A 1 95 ? 6.158 12.613 0.999 1.00 89.88 95 LEU A O 1
ATOM 738 N N . GLY A 1 96 ? 4.168 13.227 0.165 1.00 88.19 96 GLY A N 1
ATOM 739 C CA . GLY A 1 96 ? 3.948 12.009 -0.615 1.00 88.19 96 GLY A CA 1
ATOM 740 C C . GLY A 1 96 ? 4.973 11.833 -1.737 1.00 88.19 96 GLY A C 1
ATOM 741 O O . GLY A 1 96 ? 5.481 10.729 -1.928 1.00 88.19 96 GLY A O 1
ATOM 742 N N . ALA A 1 97 ? 5.335 12.916 -2.432 1.00 88.06 97 ALA A N 1
ATOM 743 C CA . ALA A 1 97 ? 6.366 12.896 -3.466 1.00 88.06 97 ALA A CA 1
ATOM 744 C C . ALA A 1 97 ? 7.737 12.507 -2.889 1.00 88.06 97 ALA A C 1
ATOM 746 O O . ALA A 1 97 ? 8.376 11.586 -3.398 1.00 88.06 97 ALA A O 1
ATOM 747 N N . PHE A 1 98 ? 8.157 13.130 -1.782 1.00 89.62 98 PHE A N 1
ATOM 748 C CA . PHE A 1 98 ? 9.406 12.766 -1.101 1.00 89.62 98 PHE A CA 1
ATOM 749 C C . PHE A 1 98 ? 9.392 11.323 -0.581 1.00 89.62 98 PHE A C 1
ATOM 751 O O . PHE A 1 98 ? 10.382 10.608 -0.737 1.00 89.62 98 PHE A O 1
ATOM 758 N N . ALA A 1 99 ? 8.267 10.864 -0.024 1.00 87.00 99 ALA A N 1
ATOM 759 C CA . ALA A 1 99 ? 8.117 9.482 0.428 1.00 87.00 99 ALA A CA 1
ATOM 760 C C . ALA A 1 99 ? 8.250 8.478 -0.730 1.00 87.00 99 ALA A C 1
ATOM 762 O O . ALA A 1 99 ? 8.908 7.448 -0.578 1.00 87.00 99 ALA A O 1
ATOM 763 N N . MET A 1 100 ? 7.674 8.785 -1.896 1.00 86.31 100 MET A N 1
ATOM 764 C CA . MET A 1 100 ? 7.774 7.936 -3.085 1.00 86.31 100 MET A CA 1
ATOM 765 C C . MET A 1 100 ? 9.202 7.893 -3.640 1.00 86.31 100 MET A C 1
ATOM 767 O O . MET A 1 100 ? 9.696 6.815 -3.969 1.00 86.31 100 MET A O 1
ATOM 771 N N . ILE A 1 101 ? 9.888 9.040 -3.693 1.00 87.06 101 ILE A N 1
ATOM 772 C CA . ILE A 1 101 ? 11.300 9.118 -4.095 1.00 87.06 101 ILE A CA 1
ATOM 773 C C . ILE A 1 101 ? 12.160 8.253 -3.164 1.00 87.06 101 ILE A C 1
ATOM 775 O O . ILE A 1 101 ? 12.924 7.415 -3.641 1.00 87.06 101 ILE A O 1
ATOM 779 N N . GLY A 1 102 ? 11.982 8.383 -1.844 1.00 84.50 102 GLY A N 1
ATOM 780 C CA . GLY A 1 102 ? 12.692 7.566 -0.858 1.00 84.50 102 GLY A CA 1
ATOM 781 C C . GLY A 1 102 ? 12.424 6.067 -1.023 1.00 84.50 102 GLY A C 1
ATOM 782 O O . GLY A 1 102 ? 13.361 5.275 -1.090 1.00 84.50 102 GLY A O 1
ATOM 783 N N . ALA A 1 103 ? 11.160 5.662 -1.167 1.00 82.88 103 ALA A N 1
ATOM 784 C CA . ALA A 1 103 ? 10.798 4.252 -1.326 1.00 82.88 103 ALA A CA 1
ATOM 785 C C . ALA A 1 103 ? 11.375 3.619 -2.608 1.00 82.88 103 ALA A C 1
ATOM 787 O O . ALA A 1 103 ? 11.736 2.439 -2.611 1.00 82.88 103 ALA A O 1
ATOM 788 N N . LEU A 1 104 ? 11.477 4.390 -3.696 1.00 78.38 104 LEU A N 1
ATOM 789 C CA . LEU A 1 104 ? 12.077 3.929 -4.949 1.00 78.38 104 LEU A CA 1
ATOM 790 C C . LEU A 1 104 ? 13.606 3.832 -4.858 1.00 78.38 104 LEU A C 1
ATOM 792 O O . LEU A 1 104 ? 14.163 2.856 -5.359 1.00 78.38 104 LEU A O 1
ATOM 796 N N . LEU A 1 105 ? 14.269 4.779 -4.182 1.00 80.56 105 LEU A N 1
ATOM 797 C CA . LEU A 1 105 ? 15.720 4.745 -3.956 1.00 80.56 105 LEU A CA 1
ATOM 798 C C . LEU A 1 105 ? 16.153 3.509 -3.156 1.00 80.56 105 LEU A C 1
ATOM 800 O O . LEU A 1 105 ? 17.138 2.866 -3.506 1.00 80.56 105 LEU A O 1
ATOM 804 N N . PHE A 1 106 ? 15.387 3.125 -2.132 1.00 72.19 106 PHE A N 1
ATOM 805 C CA . PHE A 1 106 ? 15.671 1.934 -1.321 1.00 72.19 106 PHE A CA 1
ATOM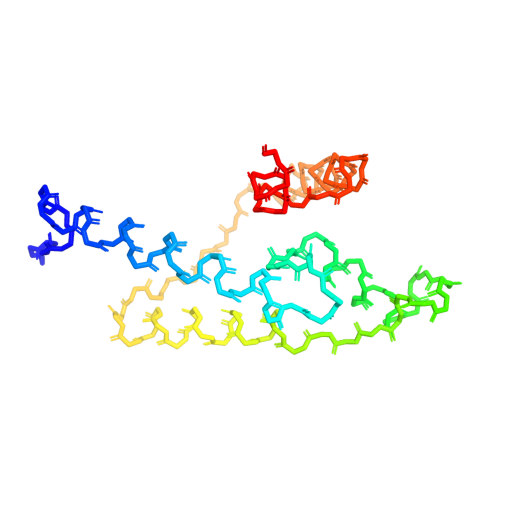 806 C C . PHE A 1 106 ? 15.099 0.628 -1.908 1.00 72.19 106 PHE A C 1
ATOM 808 O O . PHE A 1 106 ? 15.134 -0.413 -1.250 1.00 72.19 106 PHE A O 1
ATOM 815 N N . LEU A 1 107 ? 14.576 0.654 -3.147 1.00 64.56 107 LEU A N 1
ATOM 816 C CA . LEU A 1 107 ? 13.954 -0.487 -3.841 1.00 64.56 107 LEU A CA 1
ATOM 817 C C . LEU A 1 107 ? 12.887 -1.235 -3.011 1.00 64.56 107 LEU A C 1
ATOM 819 O O . LEU A 1 107 ? 12.611 -2.420 -3.247 1.00 64.56 107 LEU A O 1
ATOM 823 N N . GLY A 1 108 ? 12.245 -0.559 -2.059 1.00 65.69 108 GLY A N 1
ATOM 824 C CA . GLY A 1 108 ? 11.375 -1.215 -1.096 1.00 65.69 108 GLY A CA 1
ATOM 825 C C . GLY A 1 108 ? 10.438 -0.267 -0.364 1.00 65.69 108 GLY A C 1
ATOM 826 O O . GLY A 1 108 ? 10.834 0.775 0.146 1.00 65.69 108 GLY A O 1
ATOM 827 N N . CYS A 1 109 ? 9.177 -0.686 -0.255 1.00 72.38 109 CYS A N 1
ATOM 828 C CA . CYS A 1 109 ? 8.324 -0.280 0.856 1.00 72.38 109 CYS A CA 1
ATOM 829 C C . CYS A 1 109 ? 8.945 -0.764 2.182 1.00 72.38 109 CYS A C 1
ATOM 831 O O . CYS A 1 109 ? 9.726 -1.723 2.168 1.00 72.38 109 CYS A O 1
ATOM 833 N N . PRO A 1 110 ? 8.555 -0.191 3.336 1.00 67.12 110 PRO A N 1
ATOM 834 C CA . PRO A 1 110 ? 9.037 -0.646 4.642 1.00 67.12 110 PRO A CA 1
ATOM 835 C C . PRO A 1 110 ? 8.884 -2.159 4.839 1.00 67.12 110 PRO A C 1
ATOM 837 O O . PRO A 1 110 ? 9.763 -2.784 5.410 1.00 67.12 110 PRO A O 1
ATOM 840 N N . TRP A 1 111 ? 7.834 -2.772 4.285 1.00 66.50 111 TRP A N 1
ATOM 841 C CA . TRP A 1 111 ? 7.616 -4.218 4.355 1.00 66.50 111 TRP A CA 1
ATOM 842 C C . TRP A 1 111 ? 8.674 -5.033 3.606 1.00 66.50 111 TRP A C 1
ATOM 844 O O . TRP A 1 111 ? 9.242 -5.980 4.140 1.00 66.50 111 TRP A O 1
ATOM 854 N N . ARG A 1 112 ? 8.971 -4.637 2.364 1.00 68.75 112 ARG A N 1
ATOM 855 C CA . ARG A 1 112 ? 9.964 -5.303 1.519 1.00 68.75 112 ARG A CA 1
ATOM 856 C C . ARG A 1 112 ? 11.376 -5.073 2.043 1.00 68.75 1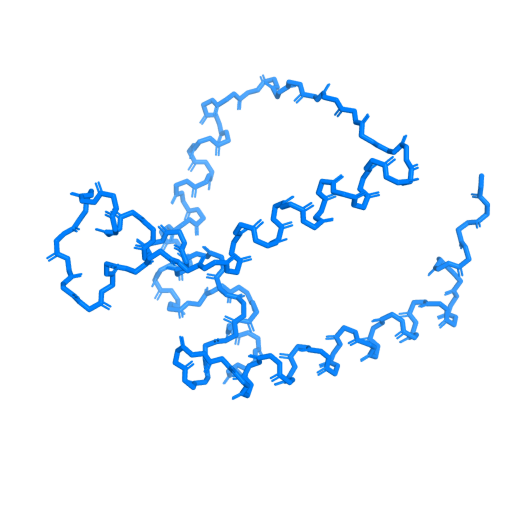12 ARG A C 1
ATOM 858 O O . ARG A 1 112 ? 12.205 -5.960 1.903 1.00 68.75 112 ARG A O 1
ATOM 865 N N . ALA A 1 113 ? 11.643 -3.903 2.620 1.00 67.62 113 ALA A N 1
ATOM 866 C CA . ALA A 1 113 ? 12.920 -3.608 3.254 1.00 67.62 113 ALA A CA 1
ATOM 867 C C . ALA A 1 113 ? 13.116 -4.445 4.529 1.00 67.62 113 ALA A C 1
ATOM 869 O O . ALA A 1 113 ? 14.169 -5.049 4.691 1.00 67.62 113 ALA A O 1
ATOM 870 N N . LEU A 1 114 ? 12.088 -4.541 5.383 1.00 69.44 114 LEU A N 1
ATOM 871 C CA . LEU A 1 114 ? 12.151 -5.281 6.647 1.00 69.44 114 LEU A CA 1
ATOM 872 C C . LEU A 1 114 ? 12.303 -6.794 6.446 1.00 69.44 114 LEU A C 1
ATOM 874 O O . LEU A 1 114 ? 13.021 -7.425 7.199 1.00 69.44 114 LEU A O 1
ATOM 878 N N . LEU A 1 115 ? 11.635 -7.373 5.442 1.00 66.31 115 LEU A N 1
ATOM 879 C CA . LEU A 1 115 ? 11.701 -8.814 5.158 1.00 66.31 115 LEU A CA 1
ATOM 880 C C . LEU A 1 115 ? 12.921 -9.226 4.315 1.00 66.31 115 LEU A C 1
ATOM 882 O O . LEU A 1 115 ? 13.107 -10.415 4.062 1.00 66.31 115 LEU A O 1
ATOM 886 N N . ARG A 1 116 ? 13.700 -8.260 3.811 1.00 63.00 116 ARG A N 1
ATOM 887 C CA . ARG A 1 116 ? 14.921 -8.513 3.028 1.00 63.00 116 ARG A CA 1
ATOM 888 C C . ARG A 1 116 ? 16.198 -8.403 3.870 1.00 63.00 116 ARG A C 1
ATOM 890 O O . ARG A 1 116 ? 17.206 -8.966 3.447 1.00 63.00 116 ARG A O 1
ATOM 897 N N . LEU A 1 117 ? 16.158 -7.658 4.980 1.00 58.53 117 LEU A N 1
ATOM 898 C CA . LEU A 1 117 ? 17.184 -7.675 6.032 1.00 58.53 117 LEU A CA 1
ATOM 899 C C . LEU A 1 117 ? 17.038 -8.935 6.890 1.00 58.53 117 LEU A C 1
ATOM 901 O O . LEU A 1 117 ? 18.093 -9.432 7.335 1.00 58.53 117 LEU A O 1
#

Secondary structure (DSSP, 8-state):
---GGGSHHHHHHHHHHHHHHHHHHHHT-SSTT----HHHHHHHHHHHTTSS--GGG----HHHHHHHHHHHHHHHHTT-------S-HHHHHHHHHHHHHHHHHTTS-HHHHHTT-

Sequence (117 aa):
MRNVFATKWGIIIVGIVIGIMASLLQYWGNPANMGICVACFLRDITGALGLHRAPVVQYLRPEIIGFVLGSFGAAYMFKEFRPRLGSAPIVRFVLGAFAMIGALLFLGCPWRALLRL

Foldseek 3Di:
DPPPLPDPVNVVVVVVVCVVVLVVQCCVPVVRNDHDFPLLLVVLCCLLVVVDPDPVRNDNDCVVVCVVVVVVVVCVVVVVDDDDDDPCPPVVVVVVVVVSVVQVVCVGDPSSNVVVD

pLDDT: mean 78.29, std 9.18, range [51.78, 93.44]